Protein AF-A0A522Y2Y3-F1 (afdb_monomer_lite)

Foldseek 3Di:
DDDPDPPDLPDACDLDVVSSVQVCQADVVSVLSQADQWAFEWDADDPVDPDGDIDTDIHGSVRDDPPQWHRDPNFIFGHPDPPPPDTHTWDWDWDADPFGIKTWTDDDPDFIWIWDWGDDPSHIHTHYTYGPPPD

Radius of gyration: 16.14 Å; chains: 1; bounding box: 37×47×45 Å

Sequence (135 aa):
MMRAAQASPAKCPAAQFPAFLQAFAGDPKIQRYYTAPVLDVVDWVNADEPQMGTRVVHVPRDEYHEFKLRYHAGQFQHVEDPASPEPIAVQPRVTPGPNGYRVEYIFNMSEGNSWTFARRGDCWQLTGEPDPSLL

pLDDT: mean 84.45, std 15.41, range [45.19, 98.38]

Secondary structure (DSSP, 8-state):
------PPPPPPS-SSHHHHHHHHHH-HHHHHHHEEEEEEEEEEEPTTSSS-EEEEEEEEGGG-----EEEETTEEEE-SSTT-SS-EE---EEEEETTEEEEEEEETTTEEEEEEEEEETTEEEEEEE--TT--

Structure (mmCIF, N/CA/C/O backbone):
data_AF-A0A522Y2Y3-F1
#
_entry.id   AF-A0A522Y2Y3-F1
#
loop_
_atom_site.group_PDB
_atom_site.id
_atom_site.type_symbol
_atom_site.label_atom_id
_atom_site.label_alt_id
_atom_site.label_comp_id
_atom_site.label_asym_id
_atom_site.label_entity_id
_atom_site.label_seq_id
_atom_site.pdbx_PDB_ins_code
_atom_site.Cartn_x
_atom_site.Cartn_y
_atom_site.Cartn_z
_atom_site.occupancy
_atom_site.B_iso_or_equiv
_atom_site.auth_seq_id
_atom_site.auth_comp_id
_atom_site.auth_asym_id
_atom_site.auth_atom_id
_atom_site.pdbx_PDB_model_num
ATOM 1 N N . MET A 1 1 ? -6.483 -36.124 15.779 1.00 53.09 1 MET A N 1
ATOM 2 C CA . MET A 1 1 ? -6.922 -35.121 14.784 1.00 53.09 1 MET A CA 1
ATOM 3 C C . MET A 1 1 ? -6.975 -33.770 15.484 1.00 53.09 1 MET A C 1
ATOM 5 O O . MET A 1 1 ? -7.818 -33.590 16.352 1.00 53.09 1 MET A O 1
ATOM 9 N N . MET A 1 2 ? -6.020 -32.875 15.219 1.00 45.28 2 MET A N 1
ATOM 10 C CA . MET A 1 2 ? -6.015 -31.529 15.805 1.00 45.28 2 MET A CA 1
ATOM 11 C C . MET A 1 2 ? -6.995 -30.646 15.029 1.00 45.28 2 MET A C 1
ATOM 13 O O . MET A 1 2 ? -6.889 -30.500 13.815 1.00 45.28 2 MET A O 1
ATOM 17 N N . ARG A 1 3 ? -7.982 -30.102 15.739 1.00 45.19 3 ARG A N 1
ATOM 18 C CA . ARG A 1 3 ? -8.974 -29.161 15.219 1.00 45.19 3 ARG A CA 1
ATOM 19 C C . ARG A 1 3 ? -8.274 -27.812 15.044 1.00 45.19 3 ARG A C 1
ATOM 21 O O . ARG A 1 3 ? -7.811 -27.246 16.030 1.00 45.19 3 ARG A O 1
ATOM 28 N N . ALA A 1 4 ? -8.163 -27.324 13.810 1.00 53.31 4 ALA A N 1
ATOM 29 C 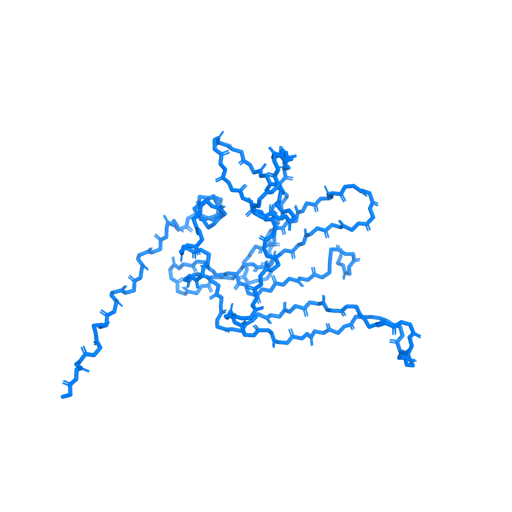CA . ALA A 1 4 ? -7.658 -25.980 13.553 1.00 53.31 4 ALA A CA 1
ATOM 30 C C . ALA A 1 4 ? -8.546 -24.968 14.293 1.00 53.31 4 ALA A C 1
ATOM 32 O O . ALA A 1 4 ? -9.771 -24.979 14.135 1.00 53.31 4 ALA A O 1
ATOM 33 N N . ALA A 1 5 ? -7.939 -24.130 15.134 1.00 48.94 5 ALA A N 1
ATOM 34 C CA . ALA A 1 5 ? -8.628 -22.996 15.724 1.00 48.94 5 ALA A CA 1
ATOM 35 C C . ALA A 1 5 ? -9.016 -22.055 14.579 1.00 48.94 5 ALA A C 1
ATOM 37 O O . ALA A 1 5 ? -8.151 -21.494 13.908 1.00 48.94 5 ALA A O 1
ATOM 38 N N . GLN A 1 6 ? -10.316 -21.932 14.318 1.00 47.53 6 GLN A N 1
ATOM 39 C CA . GLN A 1 6 ? -10.836 -20.914 13.416 1.00 47.53 6 GLN A CA 1
ATOM 40 C C . GLN A 1 6 ? -10.521 -19.565 14.061 1.00 47.53 6 GLN A C 1
ATOM 42 O O . GLN A 1 6 ? -11.121 -19.205 15.073 1.00 47.53 6 GLN A O 1
ATOM 47 N N . ALA A 1 7 ? -9.519 -18.861 13.533 1.00 51.72 7 ALA A N 1
ATOM 48 C CA . ALA A 1 7 ? -9.249 -17.493 13.936 1.00 51.72 7 ALA A CA 1
ATOM 49 C C . ALA A 1 7 ? -10.514 -16.679 13.653 1.00 51.72 7 ALA A C 1
ATOM 51 O O . ALA A 1 7 ? -10.997 -16.666 12.518 1.00 51.72 7 ALA A O 1
ATOM 52 N N . SER A 1 8 ? -11.073 -16.043 14.686 1.00 52.09 8 SER A N 1
ATOM 53 C CA . SER A 1 8 ? -12.142 -15.064 14.505 1.00 52.09 8 SER A CA 1
ATOM 54 C C . SER A 1 8 ? -11.718 -14.088 13.413 1.00 52.09 8 SER A C 1
ATOM 56 O O . SER A 1 8 ? -10.552 -13.672 13.425 1.00 52.09 8 SER A O 1
ATOM 58 N N . PRO A 1 9 ? -12.613 -13.725 12.475 1.00 56.41 9 PRO A N 1
ATOM 59 C CA . PRO A 1 9 ? -12.252 -12.772 11.448 1.00 56.41 9 PRO A CA 1
ATOM 60 C C . PRO A 1 9 ? -11.732 -11.525 12.152 1.00 56.41 9 PRO A C 1
ATOM 62 O O . PRO A 1 9 ? -12.391 -11.017 13.066 1.00 56.41 9 PRO A O 1
ATOM 65 N N . ALA A 1 10 ? -10.523 -11.086 11.799 1.00 67.12 10 ALA A N 1
ATOM 66 C CA . ALA A 1 10 ? -9.983 -9.871 12.380 1.00 67.12 10 ALA A CA 1
ATOM 67 C C . ALA A 1 10 ? -11.037 -8.778 12.177 1.00 67.12 10 ALA A C 1
ATOM 69 O O . ALA A 1 10 ? -11.582 -8.617 11.083 1.00 67.12 10 ALA A O 1
ATOM 70 N N . LYS A 1 11 ? -11.399 -8.081 13.255 1.00 86.06 11 LYS A N 1
ATOM 71 C CA . LYS A 1 11 ? -12.296 -6.933 13.152 1.00 86.06 11 LYS A CA 1
ATOM 72 C C . LYS A 1 11 ? -11.620 -5.906 12.247 1.00 86.06 11 LYS A C 1
ATOM 74 O O . LYS A 1 11 ? -10.405 -5.722 12.350 1.00 86.06 11 LYS A O 1
ATOM 79 N N . CYS A 1 12 ? -12.397 -5.255 11.381 1.00 92.94 12 CYS A N 1
ATOM 80 C CA . CYS A 1 12 ? -11.858 -4.226 10.500 1.00 92.94 12 CYS A CA 1
ATOM 81 C C . CYS A 1 12 ? -11.074 -3.183 11.319 1.00 92.94 12 CYS A C 1
ATOM 83 O O . CYS A 1 12 ? -11.643 -2.671 12.291 1.00 92.94 12 CYS A O 1
ATOM 85 N N . PRO A 1 13 ? -9.814 -2.852 10.966 1.00 94.62 13 PRO A N 1
ATOM 86 C CA . PRO A 1 13 ? -8.996 -1.933 11.751 1.00 94.62 13 PRO A CA 1
ATOM 87 C C . PRO A 1 13 ? -9.628 -0.545 11.821 1.00 94.62 13 PRO A C 1
ATOM 89 O O . PRO A 1 13 ? -9.579 0.112 12.856 1.00 94.62 13 PRO A O 1
ATOM 92 N N . ALA A 1 14 ? -10.270 -0.124 10.728 1.00 96.12 14 ALA A N 1
ATOM 93 C CA . ALA A 1 14 ? -11.088 1.074 10.671 1.00 96.12 14 ALA A CA 1
ATOM 94 C C . ALA A 1 14 ? -12.037 1.036 9.467 1.00 96.12 14 ALA A C 1
ATOM 96 O O . ALA A 1 14 ? -11.669 0.582 8.385 1.00 96.12 14 ALA A O 1
ATOM 97 N N . ALA A 1 15 ? -13.243 1.581 9.638 1.00 92.38 15 ALA A N 1
ATOM 98 C CA . ALA A 1 15 ? -14.200 1.740 8.542 1.00 92.38 15 ALA A CA 1
ATOM 99 C C . ALA A 1 15 ? -13.834 2.907 7.606 1.00 92.38 15 ALA A C 1
ATOM 101 O O . ALA A 1 15 ? -14.112 2.854 6.411 1.00 92.38 15 ALA A O 1
ATOM 102 N N . GLN A 1 16 ? -13.201 3.959 8.134 1.00 95.25 16 GLN A N 1
ATOM 103 C CA . GLN A 1 16 ? -12.747 5.108 7.347 1.00 95.25 16 GLN A CA 1
ATOM 104 C C . GLN A 1 16 ? -11.403 4.796 6.687 1.00 95.25 16 GLN A C 1
ATOM 106 O O . GLN A 1 16 ? -10.465 4.387 7.371 1.00 95.25 16 GLN A O 1
ATOM 111 N N . PHE A 1 17 ? -11.300 5.019 5.374 1.00 96.88 17 PHE A N 1
ATOM 112 C CA . PHE A 1 17 ? -10.129 4.603 4.601 1.00 96.88 17 PHE A CA 1
ATOM 113 C C . PHE A 1 17 ? -8.796 5.211 5.081 1.00 96.88 17 PHE A C 1
ATOM 115 O O . PHE A 1 17 ? -7.844 4.450 5.222 1.00 96.88 17 PHE A O 1
ATOM 122 N N . PRO A 1 18 ? -8.687 6.512 5.428 1.00 96.31 18 PRO A N 1
ATOM 123 C CA . PRO A 1 18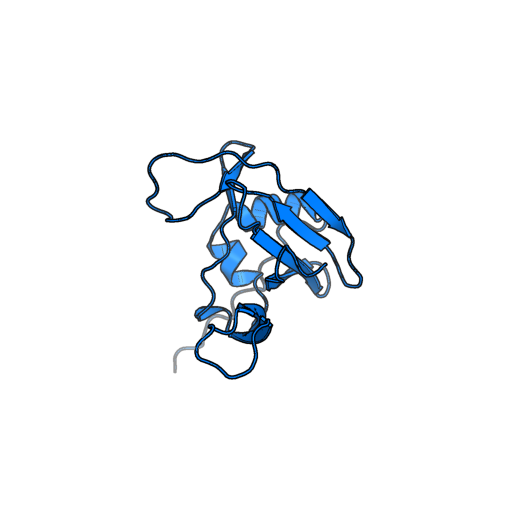 ? -7.420 7.063 5.919 1.00 96.31 18 PRO A CA 1
ATOM 124 C C . PRO A 1 18 ? -6.913 6.379 7.196 1.00 96.31 18 PRO A C 1
ATOM 126 O O . PRO A 1 18 ? -5.735 6.049 7.301 1.00 96.31 18 PRO A O 1
ATOM 129 N N . ALA A 1 19 ? -7.813 6.107 8.145 1.00 97.38 19 ALA A N 1
ATOM 130 C CA . ALA A 1 19 ? -7.476 5.394 9.376 1.00 97.38 19 ALA A CA 1
ATOM 131 C C . ALA A 1 19 ? -7.140 3.918 9.102 1.00 97.38 19 ALA A C 1
ATOM 133 O O . ALA A 1 19 ? -6.245 3.358 9.732 1.00 97.38 19 ALA A O 1
ATOM 134 N N . PHE A 1 20 ? -7.817 3.294 8.132 1.00 98.00 20 PHE A N 1
ATOM 135 C CA . PHE A 1 20 ? -7.485 1.942 7.690 1.00 98.00 20 PHE A CA 1
ATOM 136 C C . PHE A 1 20 ? -6.084 1.894 7.084 1.00 98.00 20 PHE A C 1
ATOM 138 O O . PHE A 1 20 ? -5.304 1.028 7.459 1.00 98.00 20 PHE A O 1
ATOM 145 N N . LEU A 1 21 ? -5.745 2.832 6.196 1.00 98.38 21 LEU A N 1
ATOM 146 C CA . LEU A 1 21 ? -4.445 2.884 5.532 1.00 98.38 21 LEU A CA 1
ATOM 147 C C . LEU A 1 21 ? -3.303 3.051 6.541 1.00 98.38 21 LEU A C 1
ATOM 149 O O . LEU A 1 21 ? -2.279 2.391 6.408 1.00 98.38 21 LEU A O 1
ATOM 153 N N . GLN A 1 22 ? -3.489 3.878 7.573 1.00 98.25 22 GLN A N 1
ATOM 154 C CA . GLN A 1 22 ? -2.521 4.013 8.668 1.00 98.25 22 GLN A CA 1
ATOM 155 C C . GLN A 1 22 ? -2.333 2.696 9.433 1.00 98.25 22 GLN A C 1
ATOM 157 O O . GLN A 1 22 ? -1.201 2.294 9.685 1.00 98.25 22 GLN A O 1
ATOM 162 N N . ALA A 1 23 ? -3.424 2.003 9.775 1.00 97.88 23 ALA A N 1
ATOM 163 C CA . ALA A 1 23 ? -3.352 0.715 10.463 1.00 97.88 23 ALA A CA 1
ATOM 164 C C . ALA A 1 23 ? -2.721 -0.377 9.581 1.00 97.88 23 ALA A C 1
ATOM 166 O O . ALA A 1 23 ? -1.881 -1.140 10.049 1.00 97.88 23 ALA A O 1
ATOM 167 N N . PHE A 1 24 ? -3.089 -0.420 8.299 1.00 97.50 24 PHE A N 1
ATOM 168 C CA . PHE A 1 24 ? -2.533 -1.329 7.303 1.00 97.50 24 PHE A CA 1
ATOM 169 C C . PHE A 1 24 ? -1.029 -1.094 7.144 1.00 97.50 24 PHE A C 1
ATOM 171 O O . PHE A 1 24 ? -0.238 -1.999 7.365 1.00 97.50 24 PHE A O 1
ATOM 178 N N . ALA A 1 25 ? -0.594 0.135 6.874 1.00 96.81 25 ALA A N 1
ATOM 179 C CA . ALA A 1 25 ? 0.825 0.454 6.732 1.00 96.81 25 ALA A CA 1
ATOM 180 C C . ALA A 1 25 ? 1.618 0.357 8.055 1.00 96.81 25 ALA A C 1
ATOM 182 O O . ALA A 1 25 ? 2.845 0.344 8.031 1.00 96.81 25 ALA A O 1
ATOM 183 N N . GLY A 1 26 ? 0.954 0.306 9.212 1.00 95.62 26 GLY A N 1
ATOM 184 C CA . GLY A 1 26 ? 1.602 0.248 10.525 1.00 95.62 26 GLY A CA 1
ATOM 185 C C . GLY A 1 26 ? 1.860 -1.158 11.079 1.00 95.62 26 GLY A C 1
ATOM 186 O O . GLY A 1 26 ? 2.672 -1.292 11.992 1.00 95.62 26 GLY A O 1
ATOM 187 N N . ASP A 1 27 ? 1.197 -2.202 10.565 1.00 94.44 27 ASP A N 1
ATOM 188 C CA . ASP A 1 27 ? 1.294 -3.563 11.117 1.00 94.44 27 ASP A CA 1
ATOM 189 C C . ASP A 1 27 ? 1.334 -4.642 10.011 1.00 94.44 27 ASP A C 1
ATOM 191 O O . ASP A 1 27 ? 0.320 -4.879 9.346 1.00 94.44 27 ASP A O 1
ATOM 195 N N . PRO A 1 28 ? 2.453 -5.382 9.851 1.00 91.31 28 PRO A N 1
ATOM 196 C CA . PRO A 1 28 ? 2.577 -6.467 8.871 1.00 91.31 28 PRO A CA 1
ATOM 197 C C . PRO A 1 28 ? 1.513 -7.568 8.993 1.00 91.31 28 PRO A C 1
ATOM 199 O O . PRO A 1 28 ? 1.154 -8.205 8.001 1.00 91.31 28 PRO A O 1
ATOM 202 N N . LYS A 1 29 ? 0.970 -7.811 10.194 1.00 92.94 29 LYS A N 1
ATOM 203 C CA . LYS A 1 29 ? -0.127 -8.774 10.383 1.00 92.94 29 LYS A CA 1
ATOM 204 C C . LYS A 1 29 ? -1.426 -8.250 9.783 1.00 92.94 29 LYS A C 1
ATOM 206 O O . LYS A 1 29 ? -2.168 -9.029 9.186 1.00 92.94 29 LYS A O 1
ATOM 211 N N . ILE A 1 30 ? -1.692 -6.949 9.923 1.00 95.31 30 ILE A N 1
ATOM 212 C CA . ILE A 1 30 ? -2.838 -6.291 9.286 1.00 95.31 30 ILE A CA 1
ATOM 213 C C . ILE A 1 30 ? -2.645 -6.301 7.771 1.00 95.31 30 ILE A C 1
ATOM 215 O O . ILE A 1 30 ? -3.581 -6.686 7.074 1.00 95.31 30 ILE A O 1
ATOM 219 N N . GLN A 1 31 ? -1.443 -5.987 7.270 1.00 94.94 31 GLN A N 1
ATOM 220 C CA . GLN A 1 31 ? -1.140 -6.077 5.836 1.00 94.94 31 GLN A CA 1
ATOM 221 C C . GLN A 1 31 ? -1.486 -7.458 5.296 1.00 94.94 31 GLN A C 1
ATOM 223 O O . GLN A 1 31 ? -2.367 -7.601 4.453 1.00 94.94 31 GLN A O 1
ATOM 228 N N . ARG A 1 32 ? -0.896 -8.506 5.876 1.00 93.81 32 ARG A N 1
ATOM 229 C CA . ARG A 1 32 ? -1.145 -9.879 5.434 1.00 93.81 32 ARG A CA 1
ATOM 230 C C . ARG A 1 32 ? -2.612 -10.293 5.557 1.00 93.81 32 ARG A C 1
ATOM 232 O O . ARG A 1 32 ? -3.104 -11.040 4.721 1.00 93.81 32 ARG A O 1
ATOM 239 N N . TYR A 1 33 ? -3.335 -9.859 6.585 1.00 94.12 33 TYR A N 1
ATOM 240 C CA . TYR A 1 33 ? -4.739 -10.247 6.732 1.00 94.12 33 TYR A CA 1
ATOM 241 C C . TYR A 1 33 ? -5.654 -9.531 5.725 1.00 94.12 33 TYR A C 1
ATOM 243 O O . TYR A 1 33 ? -6.586 -10.144 5.203 1.00 94.12 33 TYR A O 1
ATOM 251 N N . TYR A 1 34 ? -5.389 -8.253 5.447 1.00 96.19 34 TYR A N 1
ATOM 252 C CA . TYR A 1 34 ? -6.228 -7.401 4.600 1.00 96.19 34 TYR A CA 1
ATOM 253 C C . TYR A 1 34 ? -5.718 -7.240 3.168 1.00 96.19 34 TYR A C 1
ATOM 255 O O . TYR A 1 34 ? -6.308 -6.499 2.391 1.00 96.19 34 TYR A O 1
ATOM 263 N N . THR A 1 35 ? -4.680 -7.959 2.767 1.00 97.44 35 THR A N 1
ATOM 264 C CA . THR A 1 35 ? -4.393 -8.174 1.350 1.00 97.44 35 THR A CA 1
ATOM 265 C C . THR A 1 35 ? -5.347 -9.227 0.784 1.00 97.44 35 THR A C 1
ATOM 267 O O . THR A 1 35 ? -5.588 -10.264 1.415 1.00 97.44 35 THR A O 1
ATOM 270 N N . ALA A 1 36 ? -5.927 -8.952 -0.387 1.00 97.19 36 ALA A N 1
ATOM 271 C CA . ALA A 1 36 ? -6.790 -9.891 -1.094 1.00 97.19 36 ALA A CA 1
ATOM 272 C C . ALA A 1 36 ? -6.039 -11.209 -1.371 1.00 97.19 36 ALA A C 1
ATOM 274 O O . ALA A 1 36 ? -4.822 -11.182 -1.524 1.00 97.19 36 ALA A O 1
ATOM 275 N N . PRO A 1 37 ? -6.723 -12.369 -1.450 1.00 96.94 37 PRO A N 1
ATOM 276 C CA . PRO A 1 37 ? -6.056 -13.654 -1.691 1.00 96.94 37 PRO A CA 1
ATOM 277 C C . PRO A 1 37 ? -5.181 -13.681 -2.951 1.00 96.94 37 PRO A C 1
ATOM 279 O O . PRO A 1 37 ? -4.173 -14.382 -2.977 1.00 96.94 37 PRO A O 1
ATOM 282 N N . VAL A 1 38 ? -5.579 -12.914 -3.966 1.00 97.25 38 VAL A N 1
ATOM 283 C CA . VAL A 1 38 ? -4.863 -12.694 -5.221 1.00 97.25 38 VAL A CA 1
ATOM 284 C C . VAL A 1 38 ? -4.931 -11.199 -5.529 1.00 97.25 38 VAL A C 1
ATOM 286 O O . VAL A 1 38 ? -6.001 -10.603 -5.367 1.00 97.25 38 VAL A O 1
ATOM 289 N N . LEU A 1 39 ? -3.805 -10.610 -5.931 1.00 97.06 39 LEU A N 1
ATOM 290 C CA . LEU A 1 39 ? -3.686 -9.214 -6.341 1.00 97.06 39 LEU A CA 1
ATOM 291 C C . LEU A 1 39 ? -3.488 -9.105 -7.850 1.00 97.06 39 LEU A C 1
ATOM 293 O O . LEU A 1 39 ? -2.786 -9.926 -8.436 1.00 97.06 39 LEU A O 1
ATOM 297 N N . ASP A 1 40 ? -4.021 -8.041 -8.437 1.00 95.81 40 ASP A N 1
ATOM 298 C CA . ASP A 1 40 ? -3.693 -7.633 -9.801 1.00 95.81 40 ASP A CA 1
ATOM 299 C C . ASP A 1 40 ? -2.480 -6.694 -9.762 1.00 95.81 40 ASP A C 1
ATOM 301 O O . ASP A 1 40 ? -2.583 -5.553 -9.308 1.00 95.81 40 ASP A O 1
ATOM 305 N N . VAL A 1 41 ? -1.320 -7.172 -10.205 1.00 93.81 41 VAL A N 1
ATOM 306 C CA . VAL A 1 41 ? -0.070 -6.397 -10.259 1.00 93.81 41 VAL A CA 1
ATOM 307 C C . VAL A 1 41 ? 0.258 -6.104 -11.716 1.00 93.81 41 VAL A C 1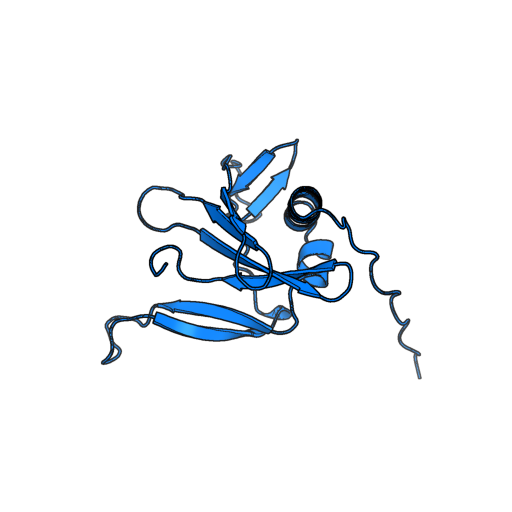
ATOM 309 O O . VAL A 1 41 ? 0.151 -6.988 -12.565 1.00 93.81 41 VAL A O 1
ATOM 312 N N . VAL A 1 42 ? 0.621 -4.864 -12.025 1.00 90.38 42 VAL A N 1
ATOM 313 C CA . VAL A 1 42 ? 1.077 -4.494 -13.364 1.00 90.38 42 VAL A CA 1
ATOM 314 C C . VAL A 1 42 ? 2.585 -4.707 -13.446 1.00 90.38 42 VAL A C 1
ATOM 316 O O . VAL A 1 42 ? 3.349 -4.051 -12.752 1.00 90.38 42 VAL A O 1
ATOM 319 N N . ASP A 1 43 ? 2.987 -5.645 -14.296 1.00 84.75 43 ASP A N 1
ATOM 320 C CA . ASP A 1 43 ? 4.372 -6.052 -14.529 1.00 84.75 43 ASP A CA 1
ATOM 321 C C . ASP A 1 43 ? 4.863 -5.482 -15.867 1.00 84.75 43 ASP A C 1
ATOM 323 O O . ASP A 1 43 ? 4.128 -5.503 -16.865 1.00 84.75 43 ASP A O 1
ATOM 327 N N . TRP A 1 44 ? 6.097 -4.975 -15.894 1.00 76.00 44 TRP A N 1
ATOM 328 C CA . TRP A 1 44 ? 6.724 -4.461 -17.110 1.00 76.00 44 TRP A CA 1
ATOM 329 C C . TRP A 1 44 ? 7.314 -5.612 -17.912 1.00 76.00 44 TRP A C 1
ATOM 331 O O . TRP A 1 44 ? 8.125 -6.399 -17.427 1.00 76.00 44 TRP A O 1
ATOM 341 N N . VAL A 1 45 ? 6.918 -5.706 -19.175 1.00 75.94 45 VAL A N 1
ATOM 342 C CA . VAL A 1 45 ? 7.451 -6.722 -20.074 1.00 75.94 45 VAL A CA 1
ATOM 343 C C . VAL A 1 45 ? 8.824 -6.253 -20.564 1.00 75.94 45 VAL A C 1
ATOM 345 O O . VAL A 1 45 ? 8.940 -5.195 -21.186 1.00 75.94 45 VAL A O 1
ATOM 348 N N . ASN A 1 46 ? 9.872 -7.024 -20.253 1.00 62.03 46 ASN A N 1
ATOM 349 C CA . ASN A 1 46 ? 11.249 -6.718 -20.651 1.00 62.03 46 ASN A CA 1
ATOM 350 C C . ASN A 1 46 ? 11.389 -6.578 -22.176 1.00 62.03 46 ASN A C 1
ATOM 352 O O . ASN A 1 46 ? 10.720 -7.269 -22.943 1.00 62.03 46 ASN A O 1
ATO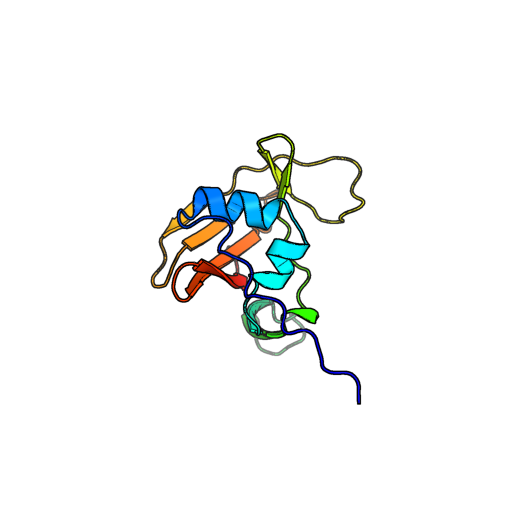M 356 N N . ALA A 1 47 ? 12.337 -5.739 -22.603 1.00 57.88 47 ALA A N 1
ATOM 357 C CA . ALA A 1 47 ? 12.611 -5.416 -24.008 1.00 57.88 47 ALA A CA 1
ATOM 358 C C . ALA A 1 47 ? 12.983 -6.623 -24.901 1.00 57.88 47 ALA A C 1
ATOM 360 O O . ALA A 1 47 ? 12.966 -6.499 -26.125 1.00 57.88 47 ALA A O 1
ATOM 361 N N . ASP A 1 48 ? 13.307 -7.772 -24.302 1.00 64.44 48 ASP A N 1
ATOM 362 C CA . ASP A 1 48 ? 13.632 -9.016 -25.008 1.00 64.44 48 ASP A CA 1
ATOM 363 C C . ASP A 1 48 ? 12.380 -9.798 -25.451 1.00 64.44 48 ASP A C 1
ATOM 365 O O . ASP A 1 48 ? 12.476 -10.726 -26.258 1.00 64.44 48 ASP A O 1
ATOM 369 N N . GLU A 1 49 ? 11.194 -9.433 -24.951 1.00 60.78 49 GLU A N 1
ATOM 370 C CA . GLU A 1 49 ? 9.927 -9.939 -25.468 1.00 60.78 49 GLU A CA 1
ATOM 371 C C . GLU A 1 49 ? 9.426 -9.058 -26.630 1.00 60.78 49 GLU A C 1
ATOM 373 O O . GLU A 1 49 ? 9.573 -7.836 -26.608 1.00 60.78 49 GLU A O 1
ATOM 378 N N . PRO A 1 50 ? 8.781 -9.643 -27.658 1.00 56.38 50 PRO A N 1
ATOM 379 C CA . PRO A 1 50 ? 8.385 -8.939 -28.885 1.00 56.38 50 PRO A CA 1
ATOM 380 C C . PRO A 1 50 ? 7.346 -7.816 -28.694 1.00 56.38 50 PRO A C 1
ATOM 382 O O . PRO A 1 50 ? 6.948 -7.179 -29.668 1.00 56.38 50 PRO A O 1
ATOM 385 N N . GLN A 1 51 ? 6.893 -7.571 -27.467 1.00 54.09 51 GLN A N 1
ATOM 386 C CA . GLN A 1 51 ? 5.887 -6.579 -27.122 1.00 54.09 51 GLN A CA 1
ATOM 387 C C . GLN A 1 51 ? 6.370 -5.764 -25.921 1.00 54.09 51 GLN A C 1
ATOM 389 O O . GLN A 1 51 ? 6.282 -6.203 -24.779 1.00 54.09 51 GLN A O 1
ATOM 394 N N . MET A 1 52 ? 6.865 -4.555 -26.203 1.00 61.78 52 MET A N 1
ATOM 395 C CA . MET A 1 52 ? 7.067 -3.536 -25.175 1.00 61.78 52 MET A CA 1
ATOM 396 C C . MET A 1 52 ? 5.712 -3.147 -24.582 1.00 61.78 52 MET A C 1
ATOM 398 O O . MET A 1 52 ? 4.765 -2.874 -25.324 1.00 61.78 52 MET A O 1
ATOM 402 N N . GLY A 1 53 ? 5.621 -3.103 -23.256 1.00 74.69 53 GLY A N 1
ATOM 403 C CA . GLY A 1 53 ? 4.409 -2.688 -22.563 1.00 74.69 53 GLY A CA 1
ATOM 404 C C . GLY A 1 53 ? 4.314 -3.272 -21.166 1.00 74.69 53 GLY A C 1
ATOM 405 O O . GLY A 1 53 ? 5.301 -3.727 -20.590 1.00 74.69 53 GLY A O 1
ATOM 406 N N . THR A 1 54 ? 3.100 -3.270 -20.634 1.00 82.44 54 THR A N 1
ATOM 407 C CA . THR A 1 54 ? 2.796 -3.875 -19.346 1.00 82.44 54 THR A CA 1
ATOM 408 C C . THR A 1 54 ? 1.763 -4.977 -19.496 1.00 82.44 54 THR A C 1
ATOM 410 O O . THR A 1 54 ? 0.979 -5.015 -20.449 1.00 82.44 54 THR A O 1
ATOM 413 N N . ARG A 1 55 ? 1.758 -5.894 -18.537 1.00 86.75 55 ARG A N 1
ATOM 414 C CA . ARG A 1 55 ? 0.733 -6.927 -18.405 1.00 86.75 55 ARG A CA 1
ATOM 415 C C . ARG A 1 55 ? 0.227 -6.958 -16.975 1.00 86.75 55 ARG A C 1
ATOM 417 O O . ARG A 1 55 ? 0.965 -6.658 -16.044 1.00 86.75 55 ARG A O 1
ATOM 424 N N . VAL A 1 56 ? -1.022 -7.368 -16.799 1.00 90.69 56 VAL A N 1
ATOM 425 C CA . VAL A 1 56 ? -1.544 -7.678 -15.468 1.00 90.69 56 VAL A CA 1
ATOM 426 C C . VAL A 1 56 ? -1.169 -9.117 -15.135 1.00 90.69 56 VAL A C 1
ATOM 428 O O . VAL A 1 56 ? -1.494 -10.035 -15.889 1.00 90.69 56 VAL A O 1
ATOM 431 N N . VAL A 1 57 ? -0.494 -9.308 -14.008 1.00 93.12 57 VAL A N 1
ATOM 432 C CA . VAL A 1 57 ? -0.230 -10.613 -13.408 1.00 93.12 57 VAL A CA 1
ATOM 433 C C . VAL A 1 57 ? -1.045 -10.764 -12.129 1.00 93.12 57 VAL A C 1
ATOM 435 O O . VAL A 1 57 ? -1.291 -9.803 -11.401 1.00 93.12 57 VAL A O 1
ATOM 438 N N . HIS A 1 58 ? -1.476 -11.991 -11.862 1.00 96.12 58 HIS A N 1
ATOM 439 C CA . HIS A 1 58 ? -2.255 -12.327 -10.679 1.00 96.12 58 HIS A CA 1
ATOM 440 C C . HIS A 1 58 ? -1.329 -12.930 -9.624 1.00 96.12 58 HIS A C 1
ATOM 442 O O . HIS A 1 58 ? -0.921 -14.084 -9.751 1.00 96.12 58 HIS A O 1
ATOM 448 N N . VAL A 1 59 ? -0.989 -12.153 -8.598 1.00 96.38 59 VAL A N 1
ATOM 449 C CA . VAL A 1 59 ? -0.016 -12.552 -7.573 1.00 96.38 59 VAL A CA 1
ATOM 450 C C . VAL A 1 59 ? -0.752 -13.078 -6.342 1.00 96.38 59 VAL A C 1
ATOM 452 O O . VAL A 1 59 ? -1.550 -12.341 -5.751 1.00 96.38 59 VAL A O 1
ATOM 455 N N . PRO A 1 60 ? -0.529 -14.336 -5.919 1.00 97.50 60 PRO A N 1
ATOM 456 C CA . PRO A 1 60 ? -1.041 -14.831 -4.651 1.00 97.50 60 PRO A CA 1
ATOM 457 C C . PRO A 1 60 ? -0.525 -13.984 -3.490 1.00 97.50 60 PRO A C 1
ATOM 459 O O . PRO A 1 60 ? 0.646 -13.625 -3.429 1.00 97.50 60 PRO A O 1
ATOM 462 N N . ARG A 1 61 ? -1.379 -13.715 -2.507 1.00 95.44 61 ARG A N 1
ATOM 463 C CA . ARG A 1 61 ? -1.027 -12.891 -1.344 1.00 95.44 61 ARG A CA 1
ATOM 464 C C . ARG A 1 61 ? 0.265 -13.294 -0.640 1.00 95.44 61 ARG A C 1
ATOM 466 O O . ARG A 1 61 ? 0.987 -12.430 -0.160 1.00 95.44 61 ARG A O 1
ATOM 473 N N . ASP A 1 62 ? 0.494 -14.595 -0.490 1.00 94.69 62 ASP A N 1
ATOM 474 C CA . ASP A 1 62 ? 1.656 -15.103 0.241 1.00 94.69 62 ASP A CA 1
ATOM 475 C C . ASP A 1 62 ? 2.966 -14.969 -0.565 1.00 94.69 62 ASP A C 1
ATOM 477 O O . ASP A 1 62 ? 4.031 -15.152 0.013 1.00 94.69 62 ASP A O 1
ATOM 481 N N . GLU A 1 63 ? 2.884 -14.609 -1.852 1.00 94.88 63 GLU A N 1
ATOM 482 C CA . GLU A 1 63 ? 4.016 -14.305 -2.744 1.00 94.88 63 GLU A CA 1
ATOM 483 C C . GLU A 1 63 ? 4.217 -12.790 -2.942 1.00 94.88 63 GLU A C 1
ATOM 485 O O . GLU A 1 63 ? 5.219 -12.359 -3.506 1.00 94.88 63 GLU A O 1
ATOM 490 N N . TYR A 1 64 ? 3.270 -11.964 -2.484 1.00 93.44 64 TYR A N 1
ATOM 491 C CA . TYR A 1 64 ? 3.311 -10.517 -2.658 1.00 93.44 64 TYR A CA 1
ATOM 492 C C . TYR A 1 64 ? 4.051 -9.823 -1.505 1.00 93.44 64 TYR A C 1
ATOM 494 O O . TYR A 1 64 ? 3.636 -9.900 -0.342 1.00 93.44 64 TYR A O 1
ATOM 502 N N . HIS A 1 65 ? 5.124 -9.100 -1.839 1.00 89.31 65 HIS A N 1
ATOM 503 C CA . HIS A 1 65 ? 5.999 -8.420 -0.875 1.00 89.31 65 HIS A CA 1
ATOM 504 C C . HIS A 1 65 ? 6.300 -6.948 -1.224 1.00 89.31 65 HIS A C 1
ATOM 506 O O . HIS A 1 65 ? 7.027 -6.291 -0.485 1.00 89.31 65 HIS A O 1
ATOM 512 N N . GLU A 1 66 ? 5.687 -6.405 -2.281 1.00 89.00 66 GLU A N 1
ATOM 513 C CA . GLU A 1 66 ? 6.030 -5.095 -2.866 1.00 89.00 66 GLU A CA 1
ATOM 514 C C . GLU A 1 66 ? 5.247 -3.904 -2.267 1.00 89.00 66 GLU A C 1
ATOM 516 O O . GLU A 1 66 ? 5.210 -2.808 -2.823 1.00 89.00 66 GLU A O 1
ATOM 521 N N . PHE A 1 67 ? 4.618 -4.059 -1.095 1.00 92.44 67 PHE A N 1
ATOM 522 C CA . PHE A 1 67 ? 3.985 -2.920 -0.419 1.00 92.44 67 PHE A CA 1
ATOM 523 C C . PHE A 1 67 ? 5.030 -2.053 0.300 1.00 92.44 67 PHE A C 1
ATOM 525 O O . PHE A 1 67 ? 5.409 -2.316 1.442 1.00 92.44 67 PHE A O 1
ATOM 532 N N . LYS A 1 68 ? 5.464 -0.973 -0.355 1.00 91.06 68 LYS A N 1
ATOM 533 C CA . LYS A 1 68 ? 6.589 -0.124 0.080 1.00 91.06 68 LYS A CA 1
ATOM 534 C C . LYS A 1 68 ? 6.215 1.045 1.002 1.00 91.06 68 LYS A C 1
ATOM 536 O O . LYS A 1 68 ? 7.004 1.978 1.158 1.00 91.06 68 LYS A O 1
ATOM 541 N N . LEU A 1 69 ? 5.026 1.029 1.620 1.00 92.25 69 LEU A N 1
ATOM 542 C CA . LEU A 1 69 ? 4.587 2.046 2.588 1.00 92.25 69 LEU A CA 1
ATOM 543 C C . LEU A 1 69 ? 4.569 1.517 4.022 1.00 92.25 69 LEU A C 1
ATOM 545 O O . LEU A 1 69 ? 3.933 0.512 4.333 1.00 92.25 69 LEU A O 1
ATOM 549 N N . ARG A 1 70 ? 5.158 2.289 4.935 1.00 93.50 70 ARG A N 1
ATOM 550 C CA . ARG A 1 70 ? 5.059 2.084 6.383 1.00 93.50 70 ARG A CA 1
ATOM 551 C C . ARG A 1 70 ? 4.490 3.316 7.071 1.00 93.50 70 ARG A C 1
ATOM 553 O O . ARG A 1 70 ? 4.894 4.428 6.754 1.00 93.50 70 ARG A O 1
ATOM 560 N N . TYR A 1 71 ? 3.596 3.143 8.041 1.00 95.38 71 TYR A N 1
ATOM 561 C CA . TYR A 1 71 ? 3.149 4.228 8.919 1.00 95.38 71 TYR A CA 1
ATOM 562 C C . TYR A 1 71 ? 3.772 4.061 10.304 1.00 95.38 71 TYR A C 1
ATOM 564 O O . TYR A 1 71 ? 3.508 3.085 11.002 1.00 95.38 71 TYR A O 1
ATOM 572 N N . HIS A 1 72 ? 4.622 5.003 10.704 1.00 92.88 72 HIS A N 1
ATOM 573 C CA . HIS A 1 72 ? 5.330 4.951 11.980 1.00 92.88 72 HIS A CA 1
ATOM 574 C C . HIS A 1 72 ? 5.574 6.363 12.514 1.00 92.88 72 HIS A C 1
ATOM 576 O O . HIS A 1 72 ? 5.835 7.287 11.746 1.00 92.88 72 HIS A O 1
ATOM 582 N N . ALA A 1 73 ? 5.486 6.537 13.837 1.00 91.75 73 ALA A N 1
ATOM 583 C CA . ALA A 1 73 ? 5.675 7.828 14.506 1.00 91.75 73 ALA A CA 1
ATOM 584 C C . ALA A 1 73 ? 4.852 8.980 13.881 1.00 91.75 73 ALA A C 1
ATOM 586 O O . ALA A 1 73 ? 5.334 10.101 13.744 1.00 91.75 73 ALA A O 1
ATOM 587 N N . GLY A 1 74 ? 3.606 8.696 13.483 1.00 94.81 74 GLY A N 1
ATOM 588 C CA . GLY A 1 74 ? 2.668 9.701 12.973 1.00 94.81 74 GLY A CA 1
ATOM 589 C C . GLY A 1 74 ? 2.789 10.036 11.480 1.00 94.81 74 GLY A C 1
ATOM 590 O O . GLY A 1 74 ? 2.019 10.866 10.998 1.00 94.81 74 GLY A O 1
ATOM 591 N N . GLN A 1 75 ? 3.693 9.395 10.733 1.00 95.56 75 GLN A N 1
ATOM 592 C CA . GLN A 1 75 ? 3.965 9.713 9.325 1.00 95.56 75 GLN A CA 1
ATOM 593 C C . GLN A 1 75 ? 4.115 8.466 8.446 1.00 95.56 75 GLN A C 1
ATOM 595 O O . GLN A 1 75 ? 4.467 7.387 8.929 1.00 95.56 75 GLN A O 1
ATOM 600 N N . PHE A 1 76 ? 3.863 8.632 7.145 1.00 95.19 76 PHE A N 1
ATOM 601 C CA . PHE A 1 76 ? 4.159 7.615 6.138 1.00 95.19 76 PHE A CA 1
ATOM 602 C C . PHE A 1 76 ? 5.630 7.677 5.728 1.00 95.19 76 PHE A C 1
ATOM 604 O O . PHE A 1 76 ? 6.222 8.750 5.613 1.00 95.19 76 PHE A O 1
ATOM 611 N N . GLN A 1 77 ? 6.210 6.505 5.516 1.00 93.19 77 GLN A N 1
ATOM 612 C CA . GLN A 1 77 ? 7.601 6.299 5.156 1.00 93.19 77 GLN A CA 1
ATOM 613 C C . GLN A 1 77 ? 7.664 5.304 4.002 1.00 93.19 77 GLN A C 1
ATOM 615 O O . GLN A 1 77 ? 6.941 4.306 4.011 1.00 93.19 77 GLN A O 1
ATOM 620 N N . HIS A 1 78 ? 8.532 5.567 3.034 1.00 90.69 78 HIS A N 1
ATOM 621 C CA . HIS A 1 78 ? 8.910 4.585 2.035 1.00 90.69 78 HIS A CA 1
ATOM 622 C C . HIS A 1 78 ? 9.859 3.550 2.655 1.00 90.69 78 HIS A C 1
ATOM 624 O O . HIS A 1 78 ? 10.733 3.896 3.456 1.00 90.69 78 HIS A O 1
ATOM 630 N N . VAL A 1 79 ? 9.664 2.283 2.293 1.00 86.75 79 VAL A N 1
ATOM 631 C CA . VAL A 1 79 ? 10.493 1.152 2.709 1.00 86.75 79 VAL A CA 1
ATOM 632 C C . VAL A 1 79 ? 10.873 0.352 1.465 1.00 86.75 79 VAL A C 1
ATOM 634 O O . VAL A 1 79 ? 10.019 -0.319 0.897 1.00 86.75 79 VAL A O 1
ATOM 637 N N . GLU A 1 80 ? 12.140 0.434 1.055 1.00 78.94 80 GLU A N 1
ATOM 638 C CA . GLU A 1 80 ? 12.706 -0.435 0.008 1.00 78.94 80 GLU A CA 1
ATOM 639 C C . GLU A 1 80 ? 13.148 -1.782 0.603 1.00 78.94 80 GLU A C 1
ATOM 641 O O . GLU A 1 80 ? 12.866 -2.844 0.066 1.00 78.94 80 GLU A O 1
ATOM 646 N N . ASP A 1 81 ? 13.779 -1.728 1.778 1.00 70.94 81 ASP A N 1
ATOM 647 C CA . ASP A 1 81 ? 14.151 -2.878 2.601 1.00 70.94 81 ASP A CA 1
ATOM 648 C C . ASP A 1 81 ? 13.651 -2.608 4.032 1.00 70.94 81 ASP A C 1
ATOM 650 O O . ASP A 1 81 ? 13.904 -1.517 4.564 1.00 70.94 81 ASP A O 1
ATOM 654 N N . PRO A 1 82 ? 12.955 -3.552 4.697 1.00 64.38 82 PRO A N 1
ATOM 655 C CA . PRO A 1 82 ? 12.615 -3.447 6.116 1.00 64.38 82 PRO A CA 1
ATOM 656 C C . PRO A 1 82 ? 13.803 -3.108 7.034 1.00 64.38 82 PRO A C 1
ATOM 658 O O . PRO A 1 82 ? 13.594 -2.499 8.087 1.00 64.38 82 PRO A O 1
ATOM 661 N N . ALA A 1 83 ? 15.024 -3.488 6.644 1.00 65.62 83 ALA A N 1
ATOM 662 C CA . ALA A 1 83 ? 16.279 -3.196 7.331 1.00 65.62 83 ALA A CA 1
ATOM 663 C C . ALA A 1 83 ? 16.906 -1.840 6.949 1.00 65.62 83 ALA A C 1
ATOM 665 O O . ALA A 1 83 ? 17.964 -1.499 7.483 1.00 65.62 83 ALA A O 1
ATOM 666 N N . SER A 1 84 ? 16.277 -1.059 6.060 1.00 66.12 84 SER A N 1
ATOM 667 C CA . SER A 1 84 ? 16.785 0.252 5.651 1.00 66.12 84 SER A CA 1
ATOM 668 C C . SER A 1 84 ? 16.972 1.160 6.878 1.00 66.12 84 SER A C 1
ATOM 670 O O . SER A 1 84 ? 16.008 1.405 7.616 1.00 66.12 84 SER A O 1
ATOM 672 N N . PRO A 1 85 ? 18.201 1.649 7.131 1.00 63.09 85 PRO A N 1
ATOM 673 C CA . PRO A 1 85 ? 18.541 2.342 8.370 1.00 63.09 85 PRO A CA 1
ATOM 674 C C . PRO A 1 85 ? 17.929 3.744 8.463 1.00 63.09 85 PRO A C 1
ATOM 676 O O . PRO A 1 85 ? 17.803 4.276 9.566 1.00 63.09 85 PRO A O 1
ATOM 679 N N . GLU A 1 86 ? 17.518 4.335 7.337 1.00 72.25 86 GLU A N 1
ATOM 680 C CA . GLU A 1 86 ? 16.956 5.682 7.2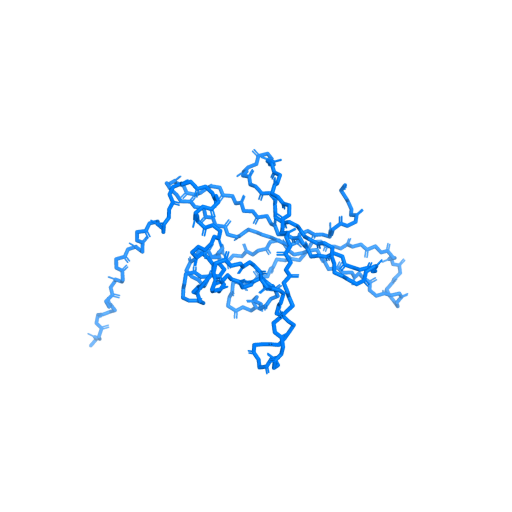93 1.00 72.25 86 GLU A CA 1
ATOM 681 C C . GLU A 1 86 ? 15.532 5.674 6.719 1.00 72.25 86 GLU A C 1
ATOM 683 O O . GLU A 1 86 ? 15.327 5.350 5.547 1.00 72.25 86 GL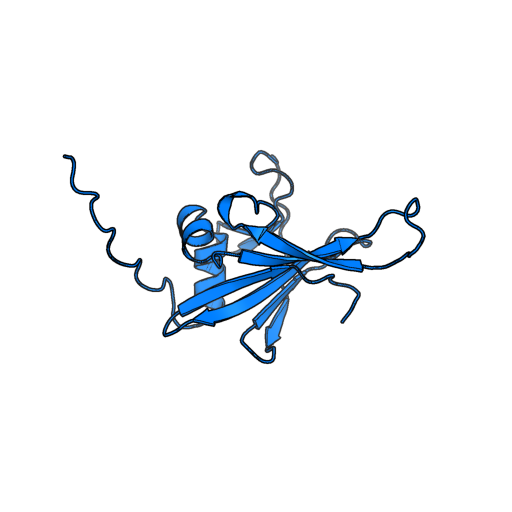U A O 1
ATOM 688 N N . PRO A 1 87 ? 14.515 6.023 7.527 1.00 75.19 87 PRO A N 1
ATOM 689 C CA . PRO A 1 87 ? 13.156 6.138 7.031 1.00 75.19 87 PRO A CA 1
ATOM 690 C C . PRO A 1 87 ? 13.012 7.370 6.139 1.00 75.19 87 PRO A C 1
ATOM 692 O O . PRO A 1 87 ? 13.248 8.494 6.582 1.00 75.19 87 PRO A O 1
ATOM 695 N N . ILE A 1 88 ? 12.533 7.175 4.913 1.00 87.06 88 ILE A N 1
ATOM 696 C CA . ILE A 1 88 ? 12.285 8.288 3.997 1.00 87.06 88 ILE A CA 1
ATOM 697 C C . ILE A 1 88 ? 10.816 8.678 4.082 1.00 87.06 88 ILE A C 1
ATOM 699 O O . ILE A 1 88 ? 9.943 7.917 3.673 1.00 87.06 88 ILE A O 1
ATOM 703 N N . ALA A 1 89 ? 10.534 9.851 4.646 1.00 90.81 89 ALA A N 1
ATOM 704 C CA . ALA A 1 89 ? 9.170 10.347 4.767 1.00 90.81 89 ALA A CA 1
ATOM 705 C C . ALA A 1 89 ? 8.553 10.593 3.382 1.00 90.81 89 ALA A C 1
ATOM 707 O O . ALA A 1 89 ? 9.167 11.216 2.516 1.00 90.81 89 ALA A O 1
ATOM 708 N N . VAL A 1 90 ? 7.318 10.130 3.194 1.00 91.50 90 VAL A N 1
ATOM 709 C CA . VAL A 1 90 ? 6.544 10.334 1.965 1.00 91.50 90 VAL A CA 1
ATOM 710 C C . VAL A 1 90 ? 5.134 10.791 2.304 1.00 91.50 90 VAL A C 1
ATOM 712 O O . VAL A 1 90 ? 4.598 10.480 3.368 1.00 91.50 90 VAL A O 1
ATOM 715 N N . GLN A 1 91 ? 4.511 11.527 1.388 1.00 92.31 91 GLN A N 1
ATOM 716 C CA . GLN A 1 91 ? 3.115 11.927 1.507 1.00 92.31 91 GLN A CA 1
ATOM 717 C C . GLN A 1 91 ? 2.298 11.231 0.416 1.00 92.31 91 GLN A C 1
ATOM 719 O O . GLN A 1 91 ? 2.262 11.720 -0.715 1.00 92.31 91 GLN A O 1
ATOM 724 N N . PRO A 1 92 ? 1.654 10.088 0.717 1.00 94.06 92 PRO A N 1
ATOM 725 C CA . PRO A 1 92 ? 0.829 9.415 -0.266 1.00 94.06 92 PRO A CA 1
ATOM 726 C C . PRO A 1 92 ? -0.395 10.258 -0.610 1.00 94.06 92 PRO A C 1
ATOM 728 O O . PRO A 1 92 ? -1.119 10.745 0.263 1.00 94.06 92 PRO A O 1
ATOM 731 N N . ARG A 1 93 ? -0.645 10.395 -1.907 1.00 94.00 93 ARG A N 1
ATOM 732 C CA . ARG A 1 93 ? -1.898 10.889 -2.450 1.00 94.00 93 ARG A CA 1
ATOM 733 C C . ARG A 1 93 ? -2.911 9.752 -2.425 1.00 94.00 93 ARG A C 1
ATOM 735 O O . ARG A 1 93 ? -2.623 8.631 -2.833 1.00 94.00 93 ARG A O 1
ATOM 742 N N . VAL A 1 94 ? -4.110 10.062 -1.947 1.00 95.88 94 VAL A N 1
ATOM 743 C CA . VAL A 1 94 ? -5.235 9.127 -1.909 1.00 95.88 94 VAL A CA 1
ATOM 744 C C . VAL A 1 94 ? -6.331 9.653 -2.822 1.00 95.88 94 VAL A C 1
ATOM 746 O O . VAL A 1 94 ? -6.841 10.753 -2.601 1.00 95.88 94 VAL A O 1
ATOM 749 N N . THR A 1 95 ? -6.701 8.883 -3.841 1.00 94.94 95 THR A N 1
ATOM 750 C CA . THR A 1 95 ? -7.738 9.252 -4.814 1.00 94.94 95 THR A CA 1
ATOM 751 C C . THR A 1 95 ? -8.864 8.217 -4.828 1.00 94.94 95 THR A C 1
ATOM 753 O O . THR A 1 95 ? -8.602 7.019 -4.734 1.00 94.94 95 THR A O 1
ATOM 756 N N . PRO A 1 96 ? -10.140 8.631 -4.909 1.00 94.06 96 PRO A N 1
ATOM 757 C CA . PRO A 1 96 ? -11.238 7.694 -5.126 1.00 94.06 96 PRO A CA 1
ATOM 758 C C . PRO A 1 96 ? -11.116 7.008 -6.494 1.00 94.06 96 PRO A C 1
ATOM 760 O O . PRO A 1 96 ? -10.797 7.658 -7.488 1.00 94.06 96 PRO A O 1
ATOM 763 N N . GLY A 1 97 ? -11.416 5.713 -6.547 1.00 86.44 97 GLY A N 1
ATOM 764 C CA . GLY A 1 97 ? -11.550 4.927 -7.773 1.00 86.44 97 GLY A CA 1
ATOM 765 C C . GLY A 1 97 ? -12.904 4.206 -7.834 1.00 86.44 97 GLY A C 1
ATOM 766 O O . GLY A 1 97 ? -13.671 4.263 -6.872 1.00 86.44 97 GLY A O 1
ATOM 767 N N . PRO A 1 98 ? -13.210 3.484 -8.928 1.00 81.31 98 PRO A N 1
ATOM 768 C CA . PRO A 1 98 ? -14.528 2.875 -9.144 1.00 81.31 98 PRO A CA 1
ATOM 769 C C . PRO A 1 98 ? -14.998 1.941 -8.019 1.00 81.31 98 PRO A C 1
ATOM 771 O O . PRO A 1 98 ? -16.186 1.892 -7.718 1.00 81.31 98 PRO A O 1
ATOM 774 N N . ASN A 1 99 ? -14.066 1.225 -7.379 1.00 84.50 99 ASN A N 1
ATOM 775 C CA . ASN A 1 99 ? -14.362 0.201 -6.370 1.00 84.50 99 ASN A CA 1
ATOM 776 C C . ASN A 1 99 ? -13.710 0.467 -4.998 1.00 84.50 99 ASN A C 1
ATOM 778 O O . ASN A 1 99 ? -13.716 -0.410 -4.130 1.00 84.50 99 ASN A O 1
ATOM 782 N N . GLY A 1 100 ? -13.153 1.664 -4.784 1.00 95.12 100 GLY A N 1
ATOM 783 C CA . GLY A 1 100 ? -12.487 2.029 -3.535 1.00 95.12 100 GLY A CA 1
ATOM 784 C C . GLY A 1 100 ? -11.512 3.189 -3.704 1.00 95.12 100 GLY A C 1
ATOM 785 O O . GLY A 1 100 ? -11.907 4.250 -4.178 1.00 95.12 100 GLY A O 1
ATOM 786 N N . TYR A 1 101 ? -10.259 3.006 -3.301 1.00 97.31 101 TYR A N 1
ATOM 787 C CA . TYR A 1 101 ? -9.246 4.061 -3.303 1.00 97.31 101 TYR A CA 1
ATOM 788 C C . TYR A 1 101 ? -7.964 3.611 -3.986 1.00 97.31 101 TYR A C 1
ATOM 790 O O . TYR A 1 101 ? -7.557 2.458 -3.868 1.00 97.31 101 TYR A O 1
ATOM 798 N N . ARG A 1 102 ? -7.295 4.550 -4.644 1.00 94.94 102 ARG A N 1
ATOM 799 C CA . ARG A 1 102 ? -5.905 4.425 -5.060 1.00 94.94 102 ARG A CA 1
ATOM 800 C C . ARG A 1 102 ? -5.025 5.201 -4.088 1.00 94.94 102 ARG A C 1
ATOM 802 O O . ARG A 1 102 ? -5.397 6.282 -3.629 1.00 94.94 102 ARG A O 1
ATOM 809 N N . VAL A 1 103 ? -3.877 4.625 -3.767 1.00 95.81 103 VAL A N 1
ATOM 810 C CA . VAL A 1 103 ? -2.834 5.224 -2.935 1.00 95.81 103 VAL A CA 1
ATOM 811 C C . VAL A 1 103 ? -1.577 5.285 -3.778 1.00 95.81 103 VAL A C 1
ATOM 813 O O . VAL A 1 103 ? -1.148 4.253 -4.277 1.00 95.81 103 VAL A O 1
ATOM 816 N N . GLU A 1 104 ? -0.997 6.465 -3.946 1.00 92.88 104 GLU A N 1
ATOM 817 C CA . GLU A 1 104 ? 0.190 6.654 -4.780 1.00 92.88 104 GLU A CA 1
ATOM 818 C C . GLU A 1 104 ? 1.146 7.677 -4.170 1.00 92.88 104 GLU A C 1
ATOM 820 O O . GLU A 1 104 ? 0.719 8.623 -3.510 1.00 92.88 104 GLU A O 1
ATOM 825 N N . TYR A 1 105 ? 2.445 7.519 -4.395 1.00 89.56 105 TYR A N 1
ATOM 826 C CA . TYR A 1 105 ? 3.416 8.587 -4.159 1.00 89.56 105 TYR A CA 1
ATOM 827 C C . TYR A 1 105 ? 4.545 8.510 -5.178 1.00 89.56 105 TYR A C 1
ATOM 829 O O . TYR A 1 105 ? 4.868 7.445 -5.705 1.00 89.56 105 TYR A O 1
ATOM 837 N N . ILE A 1 106 ? 5.150 9.666 -5.441 1.00 81.19 106 ILE A N 1
ATOM 838 C CA . ILE A 1 106 ? 6.328 9.780 -6.294 1.00 81.19 106 ILE A CA 1
ATOM 839 C C . ILE A 1 106 ? 7.560 9.690 -5.403 1.00 81.19 106 ILE A C 1
ATOM 841 O O . ILE A 1 106 ? 7.663 10.408 -4.405 1.00 81.19 106 ILE A O 1
ATOM 845 N N . PHE A 1 107 ? 8.498 8.829 -5.781 1.00 71.88 107 PHE A N 1
ATOM 846 C CA . PHE A 1 107 ? 9.781 8.688 -5.115 1.00 71.88 107 PHE A CA 1
ATOM 847 C C . PHE A 1 107 ? 10.905 8.742 -6.153 1.00 71.88 107 PHE A C 1
ATOM 849 O O . PHE A 1 107 ? 10.900 8.007 -7.129 1.00 71.88 107 PHE A O 1
ATOM 856 N N . ASN A 1 108 ? 11.830 9.685 -5.964 1.00 64.56 108 ASN A N 1
ATOM 857 C CA . ASN A 1 108 ? 13.049 9.879 -6.758 1.00 64.56 108 ASN A CA 1
ATOM 858 C C . ASN A 1 108 ? 12.899 9.886 -8.307 1.00 64.56 108 ASN A C 1
ATOM 860 O O . ASN A 1 108 ? 13.645 9.230 -9.024 1.00 64.56 108 ASN A O 1
ATOM 864 N N . MET A 1 109 ? 11.968 10.710 -8.806 1.00 49.44 109 MET A N 1
ATOM 865 C CA . MET A 1 109 ? 11.805 11.204 -10.193 1.00 49.44 109 MET A CA 1
ATOM 866 C C . MET A 1 109 ? 11.549 10.216 -11.349 1.00 49.44 109 MET A C 1
ATOM 868 O O . MET A 1 109 ? 11.115 10.698 -12.393 1.00 49.44 109 MET A O 1
ATOM 872 N N . SER A 1 110 ? 11.723 8.900 -11.198 1.00 54.50 110 SER A N 1
ATOM 873 C CA . SER A 1 110 ? 11.556 7.969 -12.336 1.00 54.50 110 SER A CA 1
ATOM 874 C C . SER A 1 110 ? 10.382 6.999 -12.203 1.00 54.50 110 SER A C 1
ATOM 876 O O . SER A 1 110 ? 9.706 6.750 -13.196 1.00 54.50 110 SER A O 1
ATOM 878 N N . GLU A 1 111 ? 10.083 6.487 -11.006 1.00 62.97 111 GLU A N 1
ATOM 879 C CA . GLU A 1 111 ? 9.050 5.459 -10.819 1.00 62.97 111 GLU A CA 1
ATOM 880 C C . GLU A 1 111 ? 8.261 5.747 -9.533 1.00 62.97 111 GLU A C 1
ATOM 882 O O . GLU A 1 111 ? 8.795 5.799 -8.423 1.00 62.97 111 GLU A O 1
ATOM 887 N N . GLY A 1 112 ? 6.970 6.045 -9.685 1.00 76.62 112 GLY A N 1
ATOM 888 C CA . GLY A 1 112 ? 6.058 6.135 -8.547 1.00 76.62 112 GLY A CA 1
ATOM 889 C C . GLY A 1 112 ? 5.757 4.748 -7.980 1.00 76.62 112 GLY A C 1
ATOM 890 O O . GLY A 1 112 ? 6.038 3.732 -8.601 1.00 76.62 112 GLY A O 1
ATOM 891 N N . ASN A 1 113 ? 5.131 4.696 -6.813 1.00 88.19 113 ASN A N 1
ATOM 892 C CA . ASN A 1 113 ? 4.471 3.473 -6.361 1.00 88.19 113 ASN A CA 1
ATOM 893 C C . ASN A 1 113 ? 2.974 3.736 -6.313 1.00 88.19 113 ASN A C 1
ATOM 895 O O . ASN A 1 113 ? 2.563 4.831 -5.908 1.00 88.19 113 ASN A O 1
ATOM 899 N N . SER A 1 114 ? 2.156 2.762 -6.710 1.00 92.62 114 SER A N 1
ATOM 900 C CA . SER A 1 114 ? 0.713 2.905 -6.575 1.00 92.62 114 SER A CA 1
ATOM 901 C C . SER A 1 114 ? 0.007 1.598 -6.258 1.00 92.62 114 SER A C 1
ATOM 903 O O . SER A 1 114 ? 0.334 0.558 -6.803 1.00 92.62 114 SER A O 1
ATOM 905 N N . TRP A 1 115 ? -0.998 1.670 -5.390 1.00 95.88 115 TRP A N 1
ATOM 906 C CA . TRP A 1 115 ? -1.785 0.529 -4.935 1.00 95.88 115 TRP A CA 1
ATOM 907 C C . TRP A 1 115 ? -3.270 0.837 -5.010 1.00 95.88 115 TRP A C 1
ATOM 909 O O . TRP A 1 115 ? -3.694 1.981 -4.830 1.00 95.88 115 TRP A O 1
ATOM 919 N N . THR A 1 116 ? -4.076 -0.196 -5.222 1.00 97.00 116 THR A N 1
ATOM 920 C CA . THR A 1 116 ? -5.537 -0.104 -5.177 1.00 97.00 116 THR A CA 1
ATOM 921 C C . THR A 1 116 ? -6.088 -0.842 -3.978 1.00 97.00 116 THR A C 1
ATOM 923 O O . THR A 1 116 ? -5.668 -1.948 -3.643 1.00 97.00 116 THR A O 1
ATOM 926 N N . PHE A 1 117 ? -7.077 -0.226 -3.350 1.00 98.12 117 PHE A N 1
ATOM 927 C CA . PHE A 1 117 ? -7.821 -0.797 -2.252 1.00 98.12 117 PHE A CA 1
ATOM 928 C C . PHE A 1 117 ? -9.294 -0.832 -2.613 1.00 98.12 117 PHE A C 1
ATOM 930 O O . PHE A 1 117 ? -9.850 0.177 -3.046 1.00 98.12 117 PHE A O 1
ATOM 937 N N . ALA A 1 118 ? -9.942 -1.966 -2.376 1.00 97.50 118 ALA A N 1
ATOM 938 C CA . ALA A 1 118 ? -11.371 -2.125 -2.594 1.00 97.50 118 ALA A CA 1
ATOM 939 C C . ALA A 1 118 ? -12.103 -2.439 -1.295 1.00 97.50 118 ALA A C 1
ATOM 941 O O . ALA A 1 118 ? -11.545 -3.017 -0.357 1.00 97.50 118 ALA A O 1
ATOM 942 N N . ARG A 1 119 ? -13.388 -2.083 -1.245 1.00 94.25 119 ARG A N 1
ATOM 943 C CA . ARG A 1 119 ? -14.243 -2.450 -0.115 1.00 94.25 119 ARG A CA 1
ATOM 944 C C . ARG A 1 119 ? -14.720 -3.900 -0.251 1.00 94.25 119 ARG A C 1
ATOM 946 O O . ARG A 1 119 ? -15.232 -4.305 -1.293 1.00 94.25 119 ARG A O 1
ATOM 953 N N . ARG A 1 120 ? -14.586 -4.687 0.816 1.00 91.31 120 ARG A N 1
ATOM 954 C CA . ARG A 1 120 ? -15.080 -6.066 0.944 1.00 91.31 120 ARG A CA 1
ATOM 955 C C . ARG A 1 120 ? -15.899 -6.178 2.224 1.00 91.31 120 ARG A C 1
ATOM 957 O O . ARG A 1 120 ? -15.355 -6.213 3.327 1.00 91.31 120 ARG A O 1
ATOM 964 N N . GLY A 1 121 ? -17.223 -6.190 2.065 1.00 88.81 121 GLY A N 1
ATOM 965 C CA . GLY A 1 121 ? -18.151 -6.061 3.187 1.00 88.81 121 GLY A CA 1
ATOM 966 C C . GLY A 1 121 ? -17.914 -4.747 3.935 1.00 88.81 121 GLY A C 1
ATOM 967 O O . GLY A 1 121 ? -17.896 -3.671 3.335 1.00 88.81 121 GLY A O 1
ATOM 968 N N . ASP A 1 122 ? -17.662 -4.844 5.237 1.00 89.56 122 ASP A N 1
ATOM 969 C CA . ASP A 1 122 ? -17.451 -3.681 6.103 1.00 89.56 122 ASP A CA 1
ATOM 970 C C . ASP A 1 122 ? -15.988 -3.229 6.208 1.00 89.56 122 ASP A C 1
ATOM 972 O O . ASP A 1 122 ? -15.686 -2.346 7.011 1.00 89.56 122 ASP A O 1
ATOM 976 N N . CYS A 1 123 ? -15.078 -3.802 5.411 1.00 94.75 123 CYS A N 1
ATOM 977 C CA . CYS A 1 123 ? -13.659 -3.462 5.472 1.00 94.75 123 CYS A CA 1
ATOM 978 C C . CYS A 1 123 ? -13.019 -3.194 4.111 1.00 94.75 123 CYS A C 1
ATOM 980 O O . CYS A 1 123 ? -13.638 -3.368 3.064 1.00 94.75 123 CYS A O 1
ATOM 982 N N . TRP A 1 124 ? -11.767 -2.754 4.146 1.00 97.12 124 TRP A N 1
ATOM 983 C CA . TRP A 1 124 ? -10.934 -2.474 2.985 1.00 97.12 124 TRP A CA 1
ATOM 984 C C . TRP A 1 124 ? -9.922 -3.597 2.784 1.00 97.12 124 TRP A C 1
ATOM 986 O O . TRP A 1 124 ? -9.503 -4.238 3.750 1.00 97.12 124 TRP A O 1
ATOM 996 N N . GLN A 1 125 ? -9.533 -3.834 1.535 1.00 97.50 125 GLN A N 1
ATOM 997 C CA . GLN A 1 125 ? -8.466 -4.767 1.197 1.00 97.50 125 GLN A CA 1
ATOM 998 C C . GLN A 1 125 ? -7.562 -4.206 0.112 1.00 97.50 125 GLN A C 1
ATOM 1000 O O . GLN A 1 125 ? -8.066 -3.561 -0.802 1.00 97.50 125 GLN A O 1
ATOM 1005 N N . LEU A 1 126 ? -6.261 -4.490 0.198 1.00 97.94 126 LEU A N 1
ATOM 1006 C CA . LEU A 1 126 ? -5.325 -4.278 -0.907 1.00 97.94 126 LEU A CA 1
ATOM 1007 C C . LEU A 1 126 ? -5.662 -5.272 -2.023 1.00 97.94 126 LEU A C 1
ATOM 1009 O O . LEU A 1 126 ? -5.716 -6.476 -1.773 1.00 97.94 126 LEU A O 1
ATOM 1013 N N . THR A 1 127 ? -5.911 -4.773 -3.229 1.00 97.44 127 THR A N 1
ATOM 1014 C CA . THR A 1 127 ? -6.361 -5.582 -4.373 1.00 97.44 127 THR A CA 1
ATOM 1015 C C . THR A 1 127 ? -5.406 -5.574 -5.549 1.00 97.44 127 THR A C 1
ATOM 1017 O O . THR A 1 127 ? -5.539 -6.421 -6.425 1.00 97.44 127 THR A O 1
ATOM 1020 N N . GLY A 1 128 ? -4.455 -4.646 -5.588 1.00 95.75 128 GLY A N 1
ATOM 1021 C CA . GLY A 1 128 ? -3.542 -4.573 -6.712 1.00 95.75 128 GLY A CA 1
ATOM 1022 C C . GLY A 1 128 ? -2.525 -3.457 -6.616 1.00 95.75 128 GLY A C 1
ATOM 1023 O O . GLY A 1 128 ? -2.623 -2.578 -5.757 1.00 95.75 128 GLY A O 1
ATOM 1024 N N . GLU A 1 129 ? -1.599 -3.494 -7.556 1.00 93.19 129 GLU A N 1
ATOM 1025 C CA . GLU A 1 129 ? -0.495 -2.561 -7.726 1.00 93.19 129 GLU A CA 1
ATOM 1026 C C . GLU A 1 129 ? -0.445 -2.151 -9.201 1.00 93.19 129 GLU A C 1
ATOM 1028 O O . GLU A 1 129 ? 0.183 -2.830 -10.015 1.00 93.19 129 GLU A O 1
ATOM 1033 N N . PRO A 1 130 ? -1.214 -1.122 -9.602 1.00 88.88 130 PRO A N 1
ATOM 1034 C CA . PRO A 1 130 ? -1.156 -0.639 -10.966 1.00 88.88 130 PRO A CA 1
ATOM 1035 C C . PRO A 1 130 ? 0.126 0.151 -11.206 1.00 88.88 130 PRO A C 1
ATOM 1037 O O . PRO A 1 130 ? 0.700 0.748 -10.293 1.00 88.88 130 PRO A O 1
ATOM 1040 N N . ASP A 1 131 ? 0.507 0.234 -12.473 1.00 81.19 131 ASP A N 1
ATOM 1041 C CA . ASP A 1 131 ? 1.574 1.123 -12.897 1.00 81.19 131 ASP A CA 1
ATOM 1042 C C . ASP A 1 131 ? 1.192 2.580 -12.566 1.00 81.19 131 ASP A C 1
ATOM 1044 O O . ASP A 1 131 ? 0.098 3.038 -12.933 1.00 81.19 131 ASP A O 1
ATOM 1048 N N . PRO A 1 132 ? 2.054 3.330 -11.858 1.00 70.19 132 PRO A N 1
ATOM 1049 C CA . PRO A 1 132 ? 1.829 4.745 -11.578 1.00 70.19 132 PRO A CA 1
ATOM 1050 C C . PRO A 1 132 ? 1.619 5.593 -12.846 1.00 70.19 132 PRO A C 1
ATOM 1052 O O . PRO A 1 132 ? 0.905 6.589 -12.773 1.00 70.19 132 PRO A O 1
ATOM 1055 N N . SER A 1 133 ? 2.210 5.206 -13.982 1.00 69.50 133 SER A N 1
ATOM 1056 C CA . SER A 1 133 ? 2.284 5.972 -15.233 1.00 69.50 133 SER A CA 1
ATOM 1057 C C . SER A 1 133 ? 1.177 5.681 -16.254 1.00 69.50 133 SER A C 1
ATOM 1059 O O . SER A 1 133 ? 0.952 6.494 -17.149 1.00 69.50 133 SER A O 1
ATOM 1061 N N . LEU A 1 134 ? 0.456 4.560 -16.131 1.00 58.66 134 LEU A N 1
ATOM 1062 C CA . LEU A 1 134 ? -0.564 4.129 -17.106 1.00 58.66 134 LEU A CA 1
ATOM 1063 C C . LEU A 1 134 ? -1.967 4.700 -16.861 1.00 58.66 134 LEU A C 1
ATOM 1065 O O . LEU A 1 134 ? -2.952 4.152 -17.365 1.00 58.66 134 LEU A O 1
ATOM 1069 N N . LEU A 1 135 ? -2.082 5.765 -16.066 1.00 51.72 135 LEU A N 1
ATOM 1070 C CA . LEU A 1 135 ? -3.364 6.292 -15.596 1.00 51.72 135 LEU A CA 1
ATOM 1071 C C . LEU A 1 135 ? -3.428 7.818 -15.662 1.00 51.72 135 LEU A C 1
ATOM 1073 O O . LEU A 1 135 ? -2.661 8.471 -14.920 1.00 51.72 135 LEU A O 1
#